Protein AF-A0A381ZT97-F1 (afdb_monomer)

Organism: NCBI:txid408172

Sequence (145 aa):
VAPRELKDQVERANRVLGCEASVADHLAEDVTFCEINYGQGISSWLEIATLDSMALDEVLRSSLRLGLPTSTKSVDVHFDSPVLFVLLARTLHNQENYGIAWSCDSEVTSGRSPVVSVYLRSYTSLSPSRNQKTVDALSTGLKIS

Structure (mmCIF, N/CA/C/O backbone):
data_AF-A0A381ZT97-F1
#
_entry.id   AF-A0A381ZT97-F1
#
loop_
_atom_site.group_PDB
_atom_site.id
_atom_site.type_symbol
_atom_site.label_atom_id
_atom_site.label_alt_id
_atom_site.label_comp_id
_atom_site.label_asym_id
_atom_site.label_entity_id
_atom_site.label_seq_id
_atom_site.pdbx_PDB_ins_code
_atom_site.Cartn_x
_atom_site.Cartn_y
_atom_site.Cartn_z
_atom_site.occupancy
_atom_site.B_iso_or_equiv
_atom_site.auth_seq_id
_atom_site.auth_comp_id
_atom_site.auth_asym_id
_atom_site.auth_atom_id
_atom_site.pdbx_PDB_model_num
ATOM 1 N N . VAL A 1 1 ? 6.575 16.899 -7.232 1.00 75.19 1 VAL A N 1
ATOM 2 C CA . VAL A 1 1 ? 5.597 16.296 -8.168 1.00 75.19 1 VAL A CA 1
ATOM 3 C C . VAL A 1 1 ? 4.221 16.436 -7.544 1.00 75.19 1 VAL A C 1
ATOM 5 O O . VAL A 1 1 ? 4.121 16.288 -6.331 1.00 75.19 1 VAL A O 1
ATOM 8 N N . ALA A 1 2 ? 3.191 16.804 -8.306 1.00 92.00 2 ALA A N 1
ATOM 9 C CA . ALA A 1 2 ? 1.841 16.894 -7.749 1.00 92.00 2 ALA A CA 1
ATOM 10 C C . ALA A 1 2 ? 1.295 15.483 -7.435 1.00 92.00 2 ALA A C 1
ATOM 12 O O . ALA A 1 2 ? 1.579 14.566 -8.204 1.00 92.00 2 ALA A O 1
ATOM 13 N N . PRO A 1 3 ? 0.464 15.291 -6.391 1.00 92.06 3 PRO A N 1
ATOM 14 C CA . PRO A 1 3 ? -0.132 13.988 -6.059 1.00 92.06 3 PRO A CA 1
ATOM 15 C C . PRO A 1 3 ? -0.748 13.250 -7.253 1.00 92.06 3 PRO A C 1
ATOM 17 O O . PRO A 1 3 ? -0.519 12.063 -7.455 1.00 92.06 3 PRO A O 1
ATOM 20 N N . ARG A 1 4 ? -1.479 13.985 -8.098 1.00 94.44 4 ARG A N 1
ATOM 21 C CA . ARG A 1 4 ? -2.099 13.443 -9.312 1.00 94.44 4 ARG A CA 1
ATOM 22 C C . ARG A 1 4 ? -1.074 12.915 -10.318 1.00 94.44 4 ARG A C 1
ATOM 24 O O . ARG A 1 4 ? -1.318 11.902 -10.959 1.00 94.44 4 ARG A O 1
ATOM 31 N N . GLU A 1 5 ? 0.038 13.622 -10.477 1.00 96.19 5 GLU A N 1
ATOM 32 C CA . GLU A 1 5 ? 1.090 13.248 -11.421 1.00 96.19 5 GLU A CA 1
ATOM 33 C C . GLU A 1 5 ? 1.885 12.042 -10.916 1.00 96.19 5 GLU A C 1
ATOM 35 O O . GLU A 1 5 ? 2.218 11.162 -11.703 1.00 96.19 5 GLU A O 1
ATOM 40 N N . LEU A 1 6 ? 2.101 11.952 -9.599 1.00 94.94 6 LEU A N 1
ATOM 41 C CA . LEU A 1 6 ? 2.695 10.776 -8.969 1.00 94.94 6 LEU A CA 1
ATOM 42 C C . LEU A 1 6 ? 1.822 9.537 -9.207 1.00 94.94 6 LEU A C 1
ATOM 44 O O . LEU A 1 6 ? 2.329 8.538 -9.714 1.00 94.94 6 LEU A O 1
ATOM 48 N N . LYS A 1 7 ? 0.512 9.627 -8.933 1.00 96.88 7 LYS A N 1
ATOM 49 C CA . LYS A 1 7 ? -0.434 8.530 -9.195 1.00 96.88 7 LYS A CA 1
ATOM 50 C C . LYS A 1 7 ? -0.358 8.065 -10.655 1.00 96.88 7 LYS A C 1
ATOM 52 O O . LYS A 1 7 ? -0.154 6.885 -10.912 1.00 96.88 7 LYS A O 1
ATOM 57 N N . ASP A 1 8 ? -0.460 8.993 -11.606 1.00 97.12 8 ASP A N 1
ATOM 58 C CA . ASP A 1 8 ? -0.440 8.694 -13.048 1.00 97.12 8 ASP A CA 1
ATOM 59 C C . ASP A 1 8 ? 0.888 8.058 -13.514 1.00 97.12 8 ASP A C 1
ATOM 61 O O . ASP A 1 8 ? 0.920 7.209 -14.406 1.00 97.12 8 ASP A O 1
ATOM 65 N N . GLN A 1 9 ? 2.021 8.444 -12.922 1.00 96.19 9 GLN A N 1
ATOM 66 C CA . GLN A 1 9 ? 3.315 7.817 -13.212 1.00 96.19 9 GLN A CA 1
ATOM 67 C C . GLN A 1 9 ? 3.403 6.389 -12.657 1.00 96.19 9 GLN A C 1
ATOM 69 O O . GLN A 1 9 ? 3.789 5.482 -13.396 1.00 96.19 9 GLN A O 1
ATOM 74 N N . VAL A 1 10 ? 3.009 6.178 -11.399 1.00 94.88 10 VAL A N 1
ATOM 75 C CA . VAL A 1 10 ? 3.037 4.853 -10.757 1.00 94.88 10 VAL A CA 1
ATOM 76 C C . VAL A 1 10 ? 2.061 3.892 -11.439 1.00 94.88 10 VAL A C 1
ATOM 78 O O . VAL A 1 10 ? 2.426 2.755 -11.729 1.00 94.88 10 VAL A O 1
ATOM 81 N N . GLU A 1 11 ? 0.854 4.348 -11.785 1.00 95.44 11 GLU A N 1
ATOM 82 C CA . GLU A 1 11 ? -0.139 3.525 -12.485 1.00 95.44 11 GLU A CA 1
ATOM 83 C C . GLU A 1 11 ? 0.403 3.034 -13.834 1.00 95.44 11 GLU A C 1
ATOM 85 O O . GLU A 1 11 ? 0.361 1.839 -14.139 1.00 95.44 11 GLU A O 1
ATOM 90 N N . ARG A 1 12 ? 0.956 3.944 -14.647 1.00 95.44 12 ARG A N 1
ATOM 91 C CA . ARG A 1 12 ? 1.534 3.582 -15.948 1.00 95.44 12 ARG A CA 1
ATOM 92 C C . ARG A 1 12 ? 2.711 2.628 -15.802 1.00 95.44 12 ARG A C 1
ATOM 94 O O . ARG A 1 12 ? 2.812 1.689 -16.588 1.00 95.44 12 ARG A O 1
ATOM 101 N N . ALA A 1 13 ? 3.565 2.831 -14.803 1.00 93.25 13 ALA A N 1
ATOM 102 C CA . ALA A 1 13 ? 4.672 1.924 -14.532 1.00 93.25 13 ALA A CA 1
ATOM 103 C C . ALA A 1 13 ? 4.175 0.516 -14.157 1.00 93.25 13 ALA A C 1
ATOM 105 O O . ALA A 1 13 ? 4.634 -0.460 -14.742 1.00 93.25 13 ALA A O 1
ATOM 106 N N . ASN A 1 14 ? 3.169 0.400 -13.286 1.00 90.62 14 ASN A N 1
ATOM 107 C CA . ASN A 1 14 ? 2.567 -0.890 -12.931 1.00 90.62 14 ASN A CA 1
ATOM 108 C C . ASN A 1 14 ? 1.948 -1.606 -14.145 1.00 90.62 14 ASN A C 1
ATOM 110 O O . ASN A 1 14 ? 2.086 -2.820 -14.285 1.00 90.62 14 ASN A O 1
ATOM 114 N N . ARG A 1 15 ? 1.320 -0.868 -15.070 1.00 91.50 15 ARG A N 1
ATOM 115 C CA . ARG A 1 15 ? 0.814 -1.444 -16.332 1.00 91.50 15 ARG A CA 1
ATOM 116 C C . ARG A 1 15 ? 1.938 -1.975 -17.224 1.00 91.50 15 ARG A C 1
ATOM 118 O O . ARG A 1 15 ? 1.775 -3.023 -17.839 1.00 91.50 15 ARG A O 1
ATOM 125 N N . VAL A 1 16 ? 3.078 -1.281 -17.290 1.00 91.00 16 VAL A N 1
ATOM 126 C CA . VAL A 1 16 ? 4.269 -1.760 -18.021 1.00 91.00 16 VAL A CA 1
ATOM 127 C C . VAL A 1 16 ? 4.829 -3.037 -17.388 1.00 91.00 16 VAL A C 1
ATOM 129 O O . VAL A 1 16 ? 5.299 -3.912 -18.109 1.00 91.00 16 VAL A O 1
ATOM 132 N N . LEU A 1 17 ? 4.711 -3.180 -16.066 1.00 85.25 17 LEU A N 1
ATOM 133 C CA . LEU A 1 17 ? 5.062 -4.396 -15.325 1.00 85.25 17 LEU A CA 1
ATOM 134 C C . LEU A 1 17 ? 4.026 -5.528 -15.468 1.00 85.25 17 LEU A C 1
ATOM 136 O O . LEU A 1 17 ? 4.194 -6.587 -14.872 1.00 85.25 17 LEU A O 1
ATOM 140 N N . GLY A 1 18 ? 2.967 -5.335 -16.262 1.00 85.62 18 GLY A N 1
ATOM 141 C CA . GLY A 1 18 ? 1.968 -6.366 -16.551 1.00 85.62 18 GLY A CA 1
ATOM 142 C C . GLY A 1 18 ? 0.836 -6.477 -15.528 1.00 85.62 18 GLY A C 1
ATOM 143 O O . GLY A 1 18 ? 0.056 -7.424 -15.607 1.00 85.62 18 GLY A O 1
ATOM 144 N N . CYS A 1 19 ? 0.703 -5.527 -14.596 1.00 84.81 19 CYS A N 1
ATOM 145 C CA . CYS A 1 19 ? -0.434 -5.500 -13.675 1.00 84.81 19 CYS A CA 1
ATOM 146 C C . CYS A 1 19 ? -1.750 -5.244 -14.426 1.00 84.81 19 CYS A C 1
ATOM 148 O O . CYS A 1 19 ? -1.813 -4.402 -15.330 1.00 84.81 19 CYS A O 1
ATOM 150 N N . GLU A 1 20 ? -2.829 -5.904 -13.995 1.00 88.38 20 GLU A N 1
ATOM 151 C CA . GLU A 1 20 ? -4.180 -5.557 -14.438 1.00 88.38 20 GLU A CA 1
ATOM 152 C C . GLU A 1 20 ? -4.496 -4.088 -14.126 1.00 88.38 20 GLU A C 1
ATOM 154 O O . GLU A 1 20 ? -4.019 -3.526 -13.140 1.00 88.38 20 GLU A O 1
ATOM 159 N N . ALA A 1 21 ? -5.333 -3.454 -14.952 1.00 89.88 21 ALA A N 1
ATOM 160 C CA . ALA A 1 21 ? -5.620 -2.023 -14.837 1.00 89.88 21 ALA A CA 1
ATOM 161 C C . ALA A 1 21 ? -6.157 -1.618 -13.450 1.00 89.88 21 ALA A C 1
ATOM 163 O O . ALA A 1 21 ? -5.772 -0.575 -12.931 1.00 89.88 21 ALA A O 1
ATOM 164 N N . SER A 1 22 ? -7.008 -2.450 -12.844 1.00 88.75 22 SER A N 1
ATOM 165 C CA . SER A 1 22 ? -7.549 -2.240 -11.494 1.00 88.75 22 SER A CA 1
ATOM 166 C C . SER A 1 22 ? -6.469 -2.335 -10.413 1.00 88.75 22 SER A C 1
ATOM 168 O O . SER A 1 22 ? -6.436 -1.510 -9.505 1.00 88.75 22 SER A O 1
ATOM 170 N N . VAL A 1 23 ? -5.567 -3.313 -10.525 1.00 86.69 23 VAL A N 1
ATOM 171 C CA . VAL A 1 23 ? -4.441 -3.508 -9.601 1.00 86.69 23 VAL A CA 1
ATOM 172 C C . VAL A 1 23 ? -3.449 -2.354 -9.717 1.00 86.69 23 VAL A C 1
ATOM 174 O O . VAL A 1 23 ? -3.012 -1.812 -8.705 1.00 86.69 23 VAL A O 1
ATOM 177 N N . ALA A 1 24 ? -3.132 -1.937 -10.944 1.00 91.00 24 ALA A N 1
ATOM 178 C CA . ALA A 1 24 ? -2.234 -0.822 -11.211 1.00 91.00 24 ALA A CA 1
ATOM 179 C C . ALA A 1 24 ? -2.756 0.500 -10.626 1.00 91.00 24 ALA A C 1
ATOM 181 O O . ALA A 1 24 ? -1.975 1.233 -10.015 1.00 91.00 24 ALA A O 1
ATOM 182 N N . ASP A 1 25 ? -4.054 0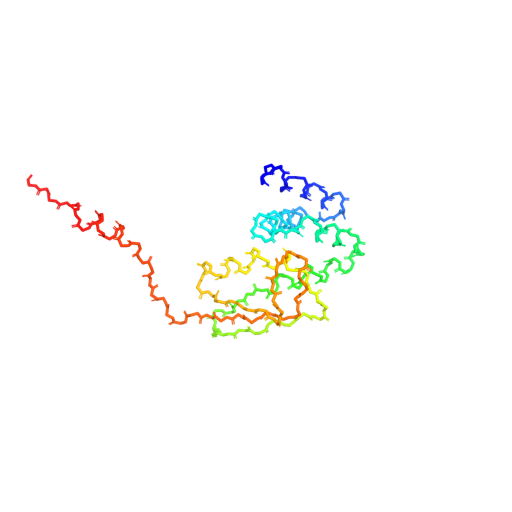.784 -10.789 1.00 92.44 25 ASP A N 1
ATOM 183 C CA . ASP A 1 25 ? -4.716 1.965 -10.222 1.00 92.44 25 ASP A CA 1
ATOM 184 C C . ASP A 1 25 ? -4.721 1.916 -8.688 1.00 92.44 25 ASP A C 1
ATOM 186 O O . ASP A 1 25 ? -4.302 2.874 -8.039 1.00 92.44 25 ASP A O 1
ATOM 190 N N . HIS A 1 26 ? -5.088 0.773 -8.100 1.00 89.88 26 HIS A N 1
ATOM 191 C CA . HIS A 1 26 ? -5.107 0.592 -6.647 1.00 89.88 26 HIS A CA 1
ATOM 192 C C . HIS A 1 26 ? -3.721 0.784 -6.015 1.00 89.88 26 HIS A C 1
ATOM 194 O O . HIS A 1 26 ? -3.579 1.553 -5.064 1.00 89.88 26 HIS A O 1
ATOM 200 N N . LEU A 1 27 ? -2.688 0.153 -6.585 1.00 90.94 27 LEU A N 1
ATOM 201 C CA . LEU A 1 27 ? -1.300 0.332 -6.157 1.00 90.94 27 LEU A CA 1
ATOM 202 C C . LEU A 1 27 ? -0.856 1.789 -6.271 1.00 90.94 27 LEU A C 1
ATOM 204 O O . LEU A 1 27 ? -0.189 2.307 -5.380 1.00 90.94 27 LEU A O 1
ATOM 208 N N . ALA A 1 28 ? -1.221 2.468 -7.358 1.00 94.56 28 ALA A N 1
ATOM 209 C CA . ALA A 1 28 ? -0.883 3.872 -7.527 1.00 94.56 28 ALA A CA 1
ATOM 210 C C . ALA A 1 28 ? -1.526 4.747 -6.445 1.00 94.56 28 ALA A C 1
ATOM 212 O O . ALA A 1 28 ? -0.882 5.675 -5.953 1.00 94.56 28 ALA A O 1
ATOM 213 N N . GLU A 1 29 ? -2.758 4.451 -6.031 1.00 94.62 29 GLU A N 1
ATOM 214 C CA . GLU A 1 29 ? -3.408 5.142 -4.916 1.00 94.62 29 GLU A CA 1
ATOM 215 C C . GLU A 1 29 ? -2.718 4.881 -3.578 1.00 94.62 29 GLU A C 1
ATOM 217 O O . GLU A 1 29 ? -2.487 5.836 -2.837 1.00 94.62 29 GLU A O 1
ATOM 222 N N . ASP A 1 30 ? -2.348 3.633 -3.288 1.00 93.81 30 ASP A N 1
ATOM 223 C CA . ASP A 1 30 ? -1.633 3.262 -2.061 1.00 93.81 30 ASP A CA 1
ATOM 224 C C . ASP A 1 30 ? -0.284 3.973 -1.959 1.00 93.81 30 ASP A C 1
ATOM 226 O O . ASP A 1 30 ? 0.003 4.651 -0.970 1.00 93.81 30 ASP A O 1
ATOM 230 N N . VAL A 1 31 ? 0.511 3.898 -3.026 1.00 95.56 31 VAL A N 1
ATOM 231 C CA . VAL A 1 31 ? 1.837 4.518 -3.107 1.00 95.56 31 VAL A CA 1
ATOM 232 C C . VAL A 1 31 ? 1.739 6.033 -2.984 1.00 95.56 31 VAL A C 1
ATOM 234 O O . VAL A 1 31 ? 2.488 6.637 -2.216 1.00 95.56 31 VAL A O 1
ATOM 237 N N . THR A 1 32 ? 0.788 6.653 -3.688 1.00 97.06 32 THR A N 1
ATOM 238 C CA . THR A 1 32 ? 0.571 8.106 -3.623 1.00 97.06 32 THR A CA 1
ATOM 239 C C . THR A 1 32 ? 0.144 8.542 -2.231 1.00 97.06 32 THR A C 1
ATOM 241 O O . THR A 1 32 ? 0.686 9.504 -1.687 1.00 97.06 32 THR A O 1
ATOM 244 N N . PHE A 1 33 ? -0.824 7.841 -1.644 1.00 95.94 33 PHE A N 1
ATOM 245 C CA . PHE A 1 33 ? -1.316 8.147 -0.310 1.00 95.94 33 PHE A CA 1
ATOM 246 C C . PHE A 1 33 ? -0.199 8.014 0.726 1.00 95.94 33 PHE A C 1
ATOM 248 O O . PHE A 1 33 ? -0.021 8.901 1.563 1.00 95.94 33 PHE A O 1
ATOM 255 N N . CYS A 1 34 ? 0.574 6.933 0.654 1.00 96.50 34 CYS A N 1
ATOM 256 C CA . CYS A 1 34 ? 1.662 6.690 1.582 1.00 96.50 34 CYS A CA 1
ATOM 257 C C . CYS A 1 34 ? 2.778 7.730 1.438 1.00 96.50 34 CYS A C 1
ATOM 259 O O . CYS A 1 34 ? 3.217 8.281 2.443 1.00 96.50 34 CYS A O 1
ATOM 261 N N . GLU A 1 35 ? 3.178 8.077 0.210 1.00 97.25 35 GLU A N 1
ATOM 262 C CA . GLU A 1 35 ? 4.203 9.098 -0.032 1.00 97.25 35 GLU A CA 1
ATOM 263 C C . GLU A 1 35 ? 3.828 10.446 0.600 1.00 97.25 35 GLU A C 1
ATOM 265 O O . GLU A 1 35 ? 4.673 11.105 1.198 1.00 97.25 35 GLU A O 1
ATOM 270 N N . ILE A 1 36 ? 2.556 10.839 0.513 1.00 96.38 36 ILE A N 1
ATOM 271 C CA . ILE A 1 36 ? 2.078 12.130 1.024 1.00 96.38 36 ILE A CA 1
ATOM 272 C C . ILE A 1 36 ? 1.992 12.152 2.552 1.00 96.38 36 ILE A C 1
ATOM 274 O O . ILE A 1 36 ? 2.314 13.170 3.160 1.00 96.38 36 ILE A O 1
ATOM 278 N 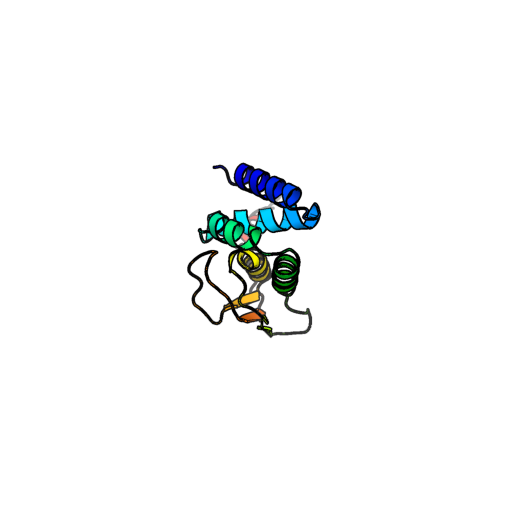N . ASN A 1 37 ? 1.526 11.063 3.169 1.00 95.56 37 ASN A N 1
ATOM 279 C CA . ASN A 1 37 ? 1.182 11.055 4.596 1.00 95.56 37 ASN A CA 1
ATOM 280 C C . ASN A 1 37 ? 2.285 10.477 5.492 1.00 95.56 37 ASN A C 1
ATOM 282 O O . ASN A 1 37 ? 2.398 10.873 6.648 1.00 95.56 37 ASN A O 1
ATOM 286 N N . TYR A 1 38 ? 3.093 9.556 4.967 1.00 95.38 38 TYR A N 1
ATOM 287 C CA . TYR A 1 38 ? 4.097 8.807 5.730 1.00 95.38 38 TYR A CA 1
ATOM 288 C C . TYR A 1 38 ? 5.493 8.859 5.091 1.00 95.38 38 TYR A C 1
ATOM 290 O O . TYR A 1 38 ? 6.478 8.509 5.738 1.00 95.38 38 TYR A O 1
ATOM 298 N N . GLY A 1 39 ? 5.597 9.301 3.833 1.00 95.69 39 GLY A N 1
ATOM 299 C CA . GLY A 1 39 ? 6.842 9.299 3.070 1.00 95.69 39 GLY A CA 1
ATOM 300 C C . GLY A 1 39 ? 7.320 7.893 2.699 1.00 95.69 39 GLY A C 1
ATOM 301 O O . GLY A 1 39 ? 6.818 6.880 3.192 1.00 95.69 39 GLY A O 1
ATOM 302 N N . GLN A 1 40 ? 8.329 7.828 1.826 1.00 96.31 40 GLN A N 1
ATOM 303 C CA . GLN A 1 40 ? 8.930 6.573 1.348 1.00 96.31 40 GLN A CA 1
ATOM 304 C C . GLN A 1 40 ? 7.945 5.633 0.627 1.00 96.31 40 GLN A C 1
ATOM 306 O O . GLN A 1 40 ? 8.190 4.431 0.533 1.00 96.31 40 GLN A O 1
ATOM 311 N N . GLY A 1 41 ? 6.839 6.150 0.096 1.00 95.50 41 GLY A N 1
ATOM 312 C CA . GLY A 1 41 ? 5.906 5.377 -0.718 1.00 95.50 41 GLY A CA 1
ATOM 313 C C . GLY A 1 41 ? 6.547 4.965 -2.042 1.00 95.50 41 GLY A C 1
ATOM 314 O O . GLY A 1 41 ? 6.509 3.791 -2.403 1.00 95.50 41 GLY A O 1
ATOM 315 N N . ILE A 1 42 ? 7.208 5.900 -2.736 1.00 95.25 42 ILE A N 1
ATOM 316 C CA . ILE A 1 42 ? 7.868 5.616 -4.023 1.00 95.25 42 ILE A CA 1
ATOM 317 C C . ILE A 1 42 ? 9.033 4.637 -3.847 1.00 95.25 42 ILE A C 1
ATOM 319 O O . ILE A 1 42 ? 9.176 3.704 -4.633 1.00 95.25 42 ILE A O 1
ATOM 323 N N . SER A 1 43 ? 9.877 4.836 -2.832 1.00 95.31 43 SER A N 1
ATOM 324 C CA . SER A 1 43 ? 11.029 3.958 -2.589 1.00 95.31 43 SER A CA 1
ATOM 325 C C . SER A 1 43 ? 10.586 2.532 -2.256 1.00 95.31 43 SER A C 1
ATOM 327 O O . SER A 1 43 ? 11.113 1.584 -2.832 1.00 95.31 43 SER A O 1
ATOM 329 N N . SER A 1 44 ? 9.549 2.389 -1.429 1.00 94.06 44 SER A N 1
ATOM 330 C CA . SER A 1 44 ? 8.946 1.089 -1.114 1.00 94.06 44 SER A CA 1
ATOM 331 C C . SER A 1 44 ? 8.305 0.437 -2.340 1.00 94.06 44 SER A C 1
ATOM 333 O O . SER A 1 44 ? 8.444 -0.765 -2.547 1.00 94.06 44 SER A O 1
ATOM 335 N N . TRP A 1 45 ? 7.640 1.221 -3.194 1.00 93.62 45 TRP A N 1
ATOM 336 C CA . TRP A 1 45 ? 7.109 0.724 -4.463 1.00 93.62 45 TRP A CA 1
ATOM 337 C C . TRP A 1 45 ? 8.206 0.207 -5.391 1.00 93.62 45 TRP A C 1
ATOM 339 O O . TRP A 1 45 ? 8.030 -0.847 -5.989 1.00 93.62 45 TRP A O 1
ATOM 349 N N . LEU A 1 46 ? 9.345 0.897 -5.490 1.00 92.75 46 LEU A N 1
ATOM 350 C CA . LEU A 1 46 ? 10.474 0.429 -6.297 1.00 92.75 46 LEU A CA 1
ATOM 351 C C . LEU A 1 46 ? 11.027 -0.907 -5.786 1.00 92.75 46 LEU A C 1
ATOM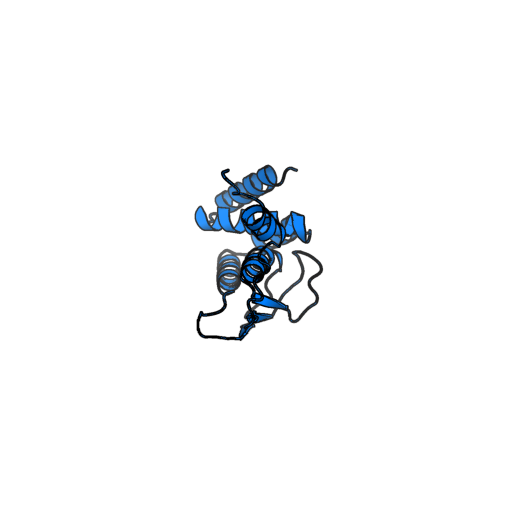 353 O O . LEU A 1 46 ? 11.381 -1.755 -6.596 1.00 92.75 46 LEU A O 1
ATOM 357 N N . GLU A 1 47 ? 11.059 -1.125 -4.468 1.00 90.50 47 GLU A N 1
ATOM 358 C CA . GLU A 1 47 ? 11.422 -2.429 -3.894 1.00 90.50 47 GLU A CA 1
ATOM 359 C C . GLU A 1 47 ? 10.427 -3.514 -4.319 1.00 90.50 47 GLU A C 1
ATOM 361 O O . GLU A 1 47 ? 10.834 -4.563 -4.816 1.00 90.50 47 GLU A O 1
ATOM 366 N N . ILE A 1 48 ? 9.127 -3.228 -4.221 1.00 87.88 48 ILE A N 1
ATOM 367 C CA . ILE A 1 48 ? 8.056 -4.153 -4.618 1.00 87.88 48 ILE A CA 1
ATOM 368 C C . ILE A 1 48 ? 8.093 -4.446 -6.126 1.00 87.88 48 ILE A C 1
ATOM 370 O O . ILE A 1 48 ? 7.954 -5.594 -6.535 1.00 87.88 48 ILE A O 1
ATOM 374 N N . ALA A 1 49 ? 8.327 -3.433 -6.959 1.00 85.81 49 ALA A N 1
ATOM 375 C CA . ALA A 1 49 ? 8.363 -3.545 -8.416 1.00 85.81 49 ALA A CA 1
ATOM 376 C C . ALA A 1 49 ? 9.524 -4.410 -8.937 1.00 85.81 49 ALA A C 1
ATOM 378 O O . ALA A 1 49 ? 9.500 -4.836 -10.090 1.00 85.81 49 ALA A O 1
ATOM 379 N N . THR A 1 50 ? 10.543 -4.655 -8.106 1.00 85.31 50 THR A N 1
ATOM 380 C CA . THR A 1 50 ? 11.665 -5.550 -8.433 1.00 85.31 50 THR A CA 1
ATOM 381 C C . THR A 1 50 ? 11.448 -6.999 -8.001 1.00 85.31 50 THR A C 1
ATOM 383 O O . THR A 1 50 ? 12.279 -7.851 -8.319 1.00 85.31 50 THR A O 1
ATOM 386 N N . LEU A 1 51 ? 10.356 -7.292 -7.287 1.00 80.69 51 LEU A N 1
ATOM 387 C CA . LEU A 1 51 ? 10.001 -8.654 -6.901 1.00 80.69 51 LEU A CA 1
ATOM 388 C C . LEU A 1 51 ? 9.561 -9.473 -8.118 1.00 80.69 51 LEU A C 1
ATOM 390 O O . LEU A 1 51 ? 9.078 -8.938 -9.118 1.00 80.69 51 LEU A O 1
ATOM 394 N N . ASP A 1 52 ? 9.704 -10.795 -8.023 1.00 76.50 52 ASP A N 1
ATOM 395 C CA . ASP A 1 52 ? 9.094 -11.683 -9.006 1.00 76.50 52 ASP A CA 1
ATOM 396 C C . ASP A 1 52 ? 7.555 -11.614 -8.941 1.00 76.50 52 ASP A C 1
ATOM 398 O O . ASP A 1 52 ? 6.959 -11.188 -7.948 1.00 76.50 5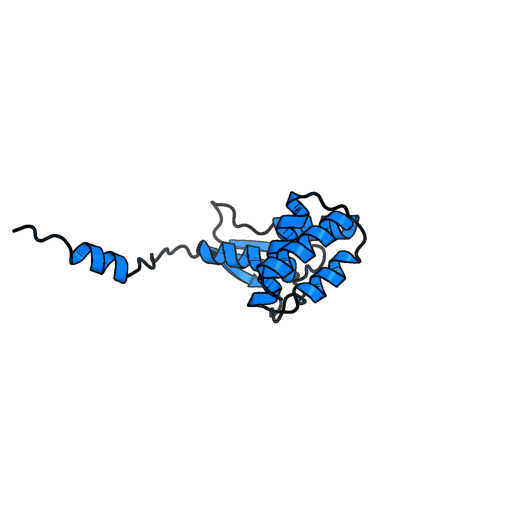2 ASP A O 1
ATOM 402 N N . SER A 1 53 ? 6.892 -12.037 -10.020 1.00 72.38 53 SER A N 1
ATOM 403 C CA . SER A 1 53 ? 5.435 -11.936 -10.146 1.00 72.38 53 SER A CA 1
ATOM 404 C C . SER A 1 53 ? 4.668 -12.715 -9.072 1.00 72.38 53 SER A C 1
ATOM 406 O O . SER A 1 53 ? 3.563 -12.317 -8.721 1.00 72.38 53 SER A O 1
ATOM 408 N N . MET A 1 54 ? 5.219 -13.820 -8.552 1.00 71.38 54 MET A N 1
ATOM 409 C CA . MET A 1 54 ? 4.547 -14.612 -7.514 1.00 71.38 54 MET A CA 1
ATOM 410 C C . MET A 1 54 ? 4.615 -13.909 -6.157 1.00 71.38 54 MET A C 1
ATOM 412 O O . MET A 1 54 ? 3.610 -13.847 -5.450 1.00 71.38 54 MET A O 1
ATOM 416 N N . ALA A 1 55 ? 5.772 -13.335 -5.828 1.00 68.75 55 ALA A N 1
ATOM 417 C CA . ALA A 1 55 ? 5.970 -12.538 -4.627 1.00 68.75 55 ALA A CA 1
ATOM 418 C C . ALA A 1 55 ? 5.111 -11.264 -4.648 1.00 68.75 55 ALA A C 1
ATOM 420 O O . ALA A 1 55 ? 4.506 -10.916 -3.635 1.00 68.75 55 ALA A O 1
ATOM 421 N N . LEU A 1 56 ? 4.982 -10.603 -5.805 1.00 71.00 56 LEU A N 1
ATOM 422 C CA . LEU A 1 56 ? 4.092 -9.450 -5.967 1.00 71.00 56 LEU A CA 1
ATOM 423 C C . LEU A 1 56 ? 2.624 -9.821 -5.696 1.00 71.00 56 LEU A C 1
ATOM 425 O O . LEU A 1 56 ? 1.940 -9.129 -4.941 1.00 71.00 56 LEU A O 1
ATOM 429 N N . ASP A 1 57 ? 2.154 -10.934 -6.260 1.00 74.81 57 ASP A N 1
ATOM 430 C CA . ASP A 1 57 ? 0.788 -11.434 -6.067 1.00 74.81 57 ASP A CA 1
ATOM 431 C C . ASP A 1 57 ? 0.486 -11.784 -4.604 1.00 74.81 57 ASP A C 1
ATOM 433 O O . ASP A 1 57 ? -0.607 -11.515 -4.101 1.00 74.81 57 ASP A O 1
ATOM 437 N N . GLU A 1 58 ? 1.438 -12.398 -3.901 1.00 71.81 58 GLU A N 1
ATOM 438 C CA . GLU A 1 58 ? 1.304 -12.729 -2.481 1.00 71.81 58 GLU A CA 1
ATOM 439 C C . GLU A 1 58 ? 1.207 -11.471 -1.612 1.00 71.81 58 GLU A C 1
ATOM 441 O O . GLU A 1 58 ? 0.329 -11.365 -0.747 1.00 71.81 58 GLU A O 1
ATOM 446 N N . VAL A 1 59 ? 2.068 -10.495 -1.888 1.00 70.62 59 VAL A N 1
ATOM 447 C CA . VAL A 1 59 ? 2.127 -9.212 -1.191 1.00 70.62 59 VAL A CA 1
ATOM 448 C C . VAL A 1 59 ? 0.835 -8.406 -1.404 1.00 70.62 59 VAL A C 1
ATOM 450 O O . VAL A 1 59 ? 0.253 -7.900 -0.440 1.00 70.62 59 VAL A O 1
ATOM 453 N N . LEU A 1 60 ? 0.319 -8.366 -2.635 1.00 73.88 60 LEU A N 1
ATOM 454 C CA . LEU A 1 60 ? -0.957 -7.727 -2.974 1.00 73.88 60 LEU A CA 1
ATOM 455 C C . LEU A 1 60 ? -2.163 -8.437 -2.355 1.00 73.88 60 LEU A C 1
ATOM 457 O O . LEU A 1 60 ? -3.074 -7.805 -1.822 1.00 73.88 60 LEU A O 1
ATOM 461 N N . ARG A 1 61 ? -2.188 -9.772 -2.390 1.00 75.56 61 ARG A N 1
ATOM 462 C CA . ARG A 1 61 ? -3.270 -10.548 -1.770 1.00 75.56 61 ARG A CA 1
ATOM 463 C C . ARG A 1 61 ? -3.313 -10.325 -0.263 1.00 75.56 61 ARG A C 1
ATOM 465 O O . ARG A 1 61 ? -4.396 -10.301 0.318 1.00 75.56 61 ARG A O 1
ATOM 472 N N . SER A 1 62 ? -2.148 -10.170 0.357 1.00 68.44 62 SER A N 1
ATOM 473 C CA . SER A 1 62 ? -2.016 -9.921 1.787 1.00 68.44 62 SER A CA 1
ATOM 474 C C . SER A 1 62 ? -2.570 -8.549 2.175 1.00 68.44 62 SER A C 1
ATOM 476 O O . SER A 1 62 ? -3.362 -8.473 3.112 1.00 68.44 62 SER A O 1
ATOM 478 N N . SER A 1 63 ? -2.280 -7.483 1.420 1.00 68.50 63 SER A N 1
ATOM 479 C CA . SER A 1 63 ? -2.812 -6.144 1.724 1.00 68.50 63 SER A CA 1
ATOM 480 C C . SER A 1 63 ? -4.338 -6.045 1.596 1.00 68.50 63 SER A C 1
ATOM 482 O O . SER A 1 63 ? -4.989 -5.372 2.398 1.00 68.50 63 SER A O 1
ATOM 484 N N . LEU A 1 64 ? -4.932 -6.790 0.658 1.00 68.44 64 LEU A N 1
ATOM 485 C CA . LEU A 1 64 ? -6.384 -6.842 0.443 1.00 68.44 64 LEU A CA 1
ATOM 486 C C . LEU A 1 64 ? -7.160 -7.565 1.560 1.00 68.44 64 LEU A C 1
ATOM 488 O O . LEU A 1 64 ? -8.387 -7.477 1.606 1.00 68.44 64 LEU A O 1
ATOM 492 N N . ARG A 1 65 ? -6.483 -8.280 2.470 1.00 69.75 65 ARG A N 1
ATOM 493 C CA . ARG A 1 65 ? -7.125 -8.990 3.595 1.00 69.75 65 ARG A CA 1
ATOM 494 C C . ARG A 1 65 ? -7.508 -8.078 4.765 1.00 69.75 65 ARG A C 1
ATOM 496 O O . ARG A 1 65 ? -8.164 -8.542 5.697 1.00 69.75 65 ARG A O 1
ATOM 503 N N . LEU A 1 66 ? -7.120 -6.803 4.740 1.00 74.06 66 LEU A N 1
ATOM 504 C CA . LEU A 1 66 ? -7.393 -5.864 5.826 1.00 74.06 66 LEU A CA 1
ATOM 505 C C . LEU A 1 66 ? -8.852 -5.388 5.820 1.00 74.06 66 LEU A C 1
ATOM 507 O O . LEU A 1 66 ? -9.228 -4.440 5.131 1.00 74.06 66 LEU A O 1
ATOM 511 N N . GLY A 1 67 ? -9.672 -6.021 6.653 1.00 67.25 67 GLY A N 1
ATOM 512 C CA . GLY A 1 67 ? -11.032 -5.581 6.928 1.00 67.25 67 GLY A CA 1
ATOM 513 C C . GLY A 1 67 ? -11.595 -6.237 8.180 1.00 67.25 67 GLY A C 1
ATOM 514 O O . GLY A 1 67 ? -11.269 -7.380 8.498 1.00 67.25 67 GLY A O 1
ATOM 515 N N . LEU A 1 68 ? -12.455 -5.514 8.896 1.00 67.12 68 LEU A N 1
ATOM 516 C CA . LEU A 1 68 ? -13.199 -6.068 10.022 1.00 67.12 68 LEU A CA 1
ATOM 517 C C . LEU A 1 68 ? -14.522 -6.666 9.521 1.00 67.12 68 LEU A C 1
ATOM 519 O O . LEU A 1 68 ? -15.343 -5.926 8.974 1.00 67.12 68 LEU A O 1
ATOM 523 N N . PRO A 1 69 ? -14.782 -7.972 9.712 1.00 71.38 69 PRO A N 1
ATOM 524 C CA . PRO A 1 69 ? -16.098 -8.530 9.431 1.00 71.38 69 PRO A CA 1
ATOM 525 C C . PRO A 1 69 ? -17.162 -7.848 10.298 1.00 71.38 69 PRO A C 1
ATOM 527 O O . PRO A 1 69 ? -16.934 -7.582 11.479 1.00 71.38 69 PRO A O 1
ATOM 530 N N . THR A 1 70 ? -18.347 -7.611 9.733 1.00 69.06 70 THR A N 1
ATOM 531 C CA . THR A 1 70 ? -19.447 -6.845 10.354 1.00 69.06 70 THR A CA 1
ATOM 532 C C . THR A 1 70 ? -19.939 -7.389 11.701 1.00 69.06 70 THR A C 1
ATOM 534 O O . THR A 1 70 ? -20.593 -6.666 12.447 1.00 69.06 70 THR A O 1
ATOM 537 N N . SER A 1 71 ? -19.626 -8.640 12.043 1.00 68.25 71 SER A N 1
ATOM 538 C CA . SER A 1 71 ? -20.003 -9.284 13.307 1.00 68.25 71 SER A CA 1
ATOM 539 C C . SER A 1 71 ? -18.914 -9.269 14.385 1.00 68.25 71 SER A C 1
ATOM 541 O O . SER A 1 71 ? -19.153 -9.749 15.494 1.00 68.25 71 SER A O 1
ATOM 543 N N . THR A 1 72 ? -17.713 -8.777 14.083 1.00 75.75 72 THR A N 1
ATOM 544 C CA . THR A 1 72 ? -16.540 -8.928 14.954 1.00 75.75 72 THR A CA 1
ATOM 545 C C . THR A 1 72 ? -16.183 -7.591 15.608 1.00 75.75 72 THR A C 1
ATOM 547 O O . THR A 1 72 ? -16.332 -6.539 15.003 1.00 75.75 72 THR A O 1
ATOM 550 N N . LYS A 1 73 ? -15.726 -7.598 16.868 1.00 85.31 73 LYS A N 1
ATOM 551 C CA . LYS A 1 73 ? -15.268 -6.370 17.559 1.00 85.31 73 LYS A CA 1
ATOM 552 C C . LYS A 1 73 ? -13.784 -6.084 17.353 1.00 85.31 73 LYS A C 1
ATOM 554 O O . LYS A 1 73 ? -13.357 -4.938 17.456 1.00 85.31 73 LYS A O 1
ATOM 559 N N . SER A 1 74 ? -13.004 -7.118 17.071 1.00 88.06 74 SER A N 1
ATOM 560 C CA . SER A 1 74 ? -11.574 -7.017 16.816 1.00 88.06 74 SER A CA 1
ATOM 561 C C . SER A 1 74 ? -11.103 -8.176 15.958 1.00 88.06 74 SER A C 1
ATOM 563 O O . SER A 1 74 ? -11.589 -9.293 16.132 1.00 88.06 74 SER A O 1
ATOM 565 N N . VAL A 1 75 ? -10.134 -7.933 15.089 1.00 89.69 75 VAL A N 1
ATOM 566 C CA . VAL A 1 75 ? -9.461 -8.976 14.315 1.00 89.69 75 VAL A CA 1
ATOM 567 C C . VAL A 1 75 ? -7.960 -8.741 14.368 1.00 89.69 75 VAL A C 1
ATOM 569 O O . VAL A 1 75 ? -7.509 -7.598 14.400 1.00 89.69 75 VAL A O 1
ATOM 572 N N . ASP A 1 76 ? -7.213 -9.832 14.424 1.00 89.69 76 ASP A N 1
ATOM 573 C CA . ASP A 1 76 ? -5.766 -9.840 14.266 1.00 89.69 76 ASP A CA 1
ATOM 574 C C . ASP A 1 76 ? -5.461 -10.460 12.902 1.00 89.69 76 ASP A C 1
ATOM 576 O O . ASP A 1 76 ? -5.941 -11.555 12.590 1.00 89.69 76 ASP A O 1
ATOM 580 N N . VAL A 1 77 ? -4.753 -9.711 12.064 1.00 88.56 77 VAL A N 1
ATOM 581 C CA . VAL A 1 77 ? -4.362 -10.121 10.719 1.00 88.56 77 VAL A CA 1
ATOM 582 C C . VAL A 1 77 ? -2.861 -10.338 10.726 1.00 88.56 77 VAL A C 1
ATOM 584 O O . VAL A 1 77 ? -2.100 -9.384 10.859 1.00 88.56 77 VAL A O 1
ATOM 587 N N . HIS A 1 78 ? -2.449 -11.590 10.549 1.00 89.69 78 HIS A N 1
ATOM 588 C CA . HIS A 1 78 ? -1.049 -11.978 10.429 1.00 89.69 78 HIS A CA 1
ATOM 589 C C . HIS A 1 78 ? -0.681 -12.200 8.961 1.00 89.69 78 HIS A C 1
ATOM 591 O O . HIS A 1 78 ? -1.463 -12.792 8.208 1.00 89.69 78 HIS A O 1
ATOM 597 N N . PHE A 1 79 ? 0.501 -11.738 8.564 1.00 85.69 79 PHE A N 1
ATOM 598 C CA . PHE A 1 79 ? 1.050 -11.955 7.231 1.00 85.69 79 PHE A CA 1
ATOM 599 C C . PHE A 1 79 ? 2.147 -13.017 7.282 1.00 85.69 79 PHE A C 1
ATOM 601 O O . PHE A 1 79 ? 3.021 -12.960 8.144 1.00 85.69 79 PHE A O 1
ATOM 608 N N . ASP A 1 80 ? 2.115 -13.968 6.344 1.00 83.12 80 ASP A N 1
ATOM 609 C CA . ASP A 1 80 ? 3.107 -15.052 6.271 1.00 83.12 80 ASP A CA 1
ATOM 610 C C . ASP A 1 80 ? 4.527 -14.510 6.008 1.00 83.12 80 ASP A C 1
ATOM 612 O O . ASP A 1 80 ? 5.512 -15.047 6.515 1.00 83.12 80 ASP A O 1
ATOM 616 N N . SER A 1 81 ? 4.616 -13.398 5.271 1.00 83.12 81 SER A N 1
ATOM 617 C CA . SER A 1 81 ? 5.829 -12.604 5.068 1.00 83.12 81 SER A CA 1
ATOM 618 C C . SER A 1 81 ? 5.579 -11.142 5.460 1.00 83.12 81 SER A C 1
ATOM 620 O O . SER A 1 81 ? 4.470 -10.648 5.237 1.00 83.12 81 SER A O 1
ATOM 622 N N . PRO A 1 82 ? 6.582 -10.414 5.995 1.00 86.94 82 PRO A N 1
ATOM 623 C CA . PRO A 1 82 ? 6.417 -9.002 6.323 1.00 86.94 82 PRO A CA 1
ATOM 624 C C . PRO A 1 82 ? 5.986 -8.182 5.103 1.00 86.94 82 PRO A C 1
ATOM 626 O O . PRO A 1 82 ? 6.634 -8.220 4.056 1.00 86.94 82 PRO A O 1
ATOM 629 N N . VAL A 1 83 ? 4.914 -7.408 5.256 1.00 88.44 83 VAL A N 1
ATOM 630 C CA . VAL A 1 83 ? 4.386 -6.526 4.209 1.00 88.44 83 VAL A CA 1
ATOM 631 C C . VAL A 1 83 ? 4.867 -5.101 4.465 1.00 88.44 83 VAL A C 1
ATOM 633 O O . VAL A 1 83 ? 4.879 -4.638 5.605 1.00 88.44 83 VAL A O 1
ATOM 636 N N . LEU A 1 84 ? 5.271 -4.383 3.415 1.00 91.56 84 LEU A N 1
ATOM 637 C CA . LEU A 1 84 ? 5.636 -2.972 3.544 1.00 91.56 84 LEU A CA 1
ATOM 638 C C . LEU A 1 84 ? 4.394 -2.117 3.810 1.00 91.56 84 LEU A C 1
ATOM 640 O O . LEU A 1 84 ? 3.371 -2.257 3.134 1.00 91.56 84 LEU A O 1
ATOM 644 N N . PHE A 1 85 ? 4.505 -1.183 4.755 1.00 93.44 85 PHE A N 1
ATOM 645 C CA . PHE A 1 85 ? 3.396 -0.327 5.173 1.00 93.44 85 PHE A CA 1
ATOM 646 C C . PHE A 1 85 ? 2.766 0.479 4.026 1.00 93.44 85 PHE A C 1
ATOM 648 O O . PHE A 1 85 ? 1.575 0.786 4.087 1.00 93.44 85 PHE A O 1
ATOM 655 N N . VAL A 1 86 ? 3.513 0.761 2.949 1.00 94.50 86 VAL A N 1
ATOM 656 C CA . VAL A 1 86 ? 2.995 1.405 1.728 1.00 94.50 86 VAL A CA 1
ATOM 657 C C . VAL A 1 86 ? 1.718 0.750 1.197 1.00 94.50 86 VAL A C 1
ATOM 659 O O . VAL A 1 86 ? 0.830 1.455 0.733 1.00 94.50 86 VAL A O 1
ATOM 662 N N . LEU A 1 87 ? 1.584 -0.569 1.336 1.00 91.94 87 LEU A N 1
ATOM 663 C CA . LEU A 1 87 ? 0.431 -1.329 0.848 1.00 91.94 87 LEU A CA 1
ATOM 664 C C . LEU A 1 87 ? -0.749 -1.354 1.822 1.00 91.94 87 LEU A C 1
ATOM 666 O O . LEU A 1 87 ? -1.832 -1.811 1.474 1.00 91.94 87 LEU A O 1
ATOM 670 N N . LEU A 1 88 ? -0.542 -0.906 3.059 1.00 91.94 88 LEU A N 1
ATOM 671 C CA . LEU A 1 88 ? -1.542 -0.965 4.124 1.00 91.94 88 LEU A CA 1
ATOM 672 C C . LEU A 1 88 ? -2.080 0.429 4.462 1.00 91.94 88 LEU A C 1
ATOM 674 O O . LEU A 1 88 ? -3.248 0.560 4.819 1.00 91.94 88 LEU A O 1
ATOM 678 N N . ALA A 1 89 ? -1.253 1.468 4.315 1.00 93.38 89 ALA A N 1
ATOM 679 C CA . ALA A 1 89 ? -1.510 2.826 4.789 1.00 93.38 89 ALA A CA 1
ATOM 680 C C . ALA A 1 89 ? -2.897 3.366 4.409 1.00 93.38 89 ALA A C 1
ATOM 682 O O . ALA A 1 89 ? -3.654 3.799 5.278 1.00 93.38 89 ALA A O 1
ATOM 683 N N . ARG A 1 90 ? -3.258 3.322 3.119 1.00 92.62 90 ARG A N 1
ATOM 684 C CA . ARG A 1 90 ? -4.544 3.855 2.642 1.00 92.62 90 ARG A CA 1
ATOM 685 C C . ARG A 1 90 ? -5.720 3.022 3.142 1.00 92.62 90 ARG A C 1
ATOM 687 O O . ARG A 1 90 ? -6.725 3.581 3.571 1.00 92.62 90 ARG A O 1
ATOM 694 N N . THR A 1 91 ? -5.598 1.697 3.121 1.00 89.94 91 THR A N 1
ATOM 695 C CA . THR A 1 91 ? -6.645 0.797 3.618 1.00 89.94 91 THR A CA 1
ATOM 696 C C . THR A 1 91 ? -6.895 1.016 5.104 1.00 89.94 91 THR A C 1
ATOM 698 O O . THR A 1 91 ? -8.045 1.167 5.503 1.00 89.94 91 THR A O 1
ATOM 701 N N . LEU A 1 92 ? -5.843 1.115 5.917 1.00 91.44 92 LEU A N 1
ATOM 702 C CA . LEU A 1 92 ? -5.951 1.376 7.353 1.00 91.44 92 LEU A CA 1
ATOM 703 C C . LEU A 1 92 ? -6.551 2.751 7.639 1.00 91.44 92 LEU A C 1
ATOM 705 O O . LEU A 1 92 ? -7.473 2.852 8.443 1.00 91.44 92 LEU A O 1
ATOM 709 N N . HIS A 1 93 ? -6.130 3.779 6.903 1.00 91.88 93 HIS A N 1
ATOM 710 C CA . HIS A 1 93 ? -6.743 5.101 6.986 1.00 91.88 93 HIS A CA 1
ATOM 711 C C . HIS A 1 93 ? -8.241 5.077 6.633 1.00 91.88 93 HIS A C 1
ATOM 713 O O . HIS A 1 93 ? -9.064 5.716 7.289 1.00 91.88 93 HIS A O 1
ATOM 719 N N . ASN A 1 94 ? -8.637 4.291 5.629 1.00 89.62 94 ASN A N 1
ATOM 720 C CA . ASN A 1 94 ? -10.049 4.099 5.309 1.00 89.62 94 ASN A CA 1
ATOM 721 C C . ASN A 1 94 ? -10.799 3.402 6.456 1.00 89.62 94 ASN A C 1
ATOM 723 O O . ASN A 1 94 ? -11.916 3.806 6.764 1.00 89.62 94 ASN A O 1
ATOM 727 N N . GLN A 1 95 ? -10.201 2.406 7.122 1.00 87.81 95 GLN A N 1
ATOM 728 C CA . GLN A 1 95 ? -10.800 1.765 8.301 1.00 87.81 95 GLN A CA 1
ATOM 729 C C . GLN A 1 95 ? -10.989 2.764 9.459 1.00 87.81 95 GLN A C 1
ATOM 731 O O . GLN A 1 95 ? -12.053 2.780 10.084 1.00 87.81 95 GLN A O 1
ATOM 736 N N . GLU A 1 96 ? -10.026 3.659 9.702 1.00 89.50 96 GLU A N 1
ATOM 737 C CA . GLU A 1 96 ? -10.162 4.732 10.703 1.00 89.50 96 GLU A CA 1
ATOM 738 C C . GLU A 1 96 ? -11.360 5.637 10.417 1.00 89.50 96 GLU A C 1
ATOM 740 O O . GLU A 1 96 ? -12.129 5.950 11.329 1.00 89.50 96 GLU A O 1
ATOM 745 N N . ASN A 1 97 ? -11.575 5.993 9.146 1.00 88.56 97 ASN A N 1
ATOM 746 C CA . ASN A 1 97 ? -12.729 6.789 8.718 1.00 88.56 97 ASN A CA 1
ATOM 747 C C . ASN A 1 97 ? -14.075 6.083 8.986 1.00 88.56 97 ASN A C 1
ATOM 749 O O . ASN A 1 97 ? -15.108 6.748 9.084 1.00 88.56 97 ASN A O 1
ATOM 753 N N . TYR A 1 98 ? -14.069 4.758 9.167 1.00 86.44 98 TYR A N 1
ATOM 754 C CA . TYR A 1 98 ? -15.223 3.956 9.582 1.00 86.44 98 TYR A CA 1
ATOM 755 C C . TYR A 1 98 ? -15.268 3.657 11.093 1.00 86.44 98 TYR A C 1
ATOM 757 O O . TYR A 1 98 ? -16.096 2.863 11.540 1.00 86.44 98 TYR A O 1
ATOM 765 N N . GLY A 1 99 ? -14.423 4.301 11.904 1.00 87.62 99 GLY A N 1
ATOM 766 C CA . GLY A 1 99 ? -14.409 4.126 13.360 1.00 87.62 99 GLY A CA 1
ATOM 767 C C . GLY A 1 99 ? -13.720 2.839 13.821 1.00 87.62 99 GLY A C 1
ATOM 768 O O . GLY A 1 99 ? -14.032 2.313 14.895 1.00 87.62 99 GLY A O 1
ATOM 769 N N . ILE A 1 100 ? -12.798 2.315 13.014 1.00 89.31 100 ILE A N 1
ATOM 770 C CA . ILE A 1 100 ? -11.963 1.167 13.360 1.00 89.31 100 ILE A CA 1
ATOM 771 C C . ILE A 1 100 ? -10.561 1.679 13.685 1.00 89.31 100 ILE A C 1
ATOM 773 O O . ILE A 1 100 ? -9.875 2.223 12.826 1.00 89.31 100 ILE A O 1
ATOM 777 N N . ALA A 1 101 ? -10.126 1.490 14.929 1.00 91.06 101 ALA A N 1
ATOM 778 C CA . ALA A 1 101 ? -8.728 1.685 15.289 1.00 91.06 101 ALA A CA 1
ATOM 779 C C . ALA A 1 101 ? -7.877 0.533 14.772 1.00 91.06 101 ALA A C 1
ATOM 781 O O . ALA A 1 101 ? -8.323 -0.618 14.736 1.00 91.06 101 ALA A O 1
ATOM 782 N N . TRP A 1 102 ? -6.624 0.840 14.467 1.00 92.25 102 TRP A N 1
ATOM 783 C CA . TRP A 1 102 ? -5.622 -0.149 14.121 1.00 92.25 102 TRP A CA 1
ATOM 784 C C . TRP A 1 102 ? -4.317 0.094 14.881 1.00 92.25 102 TRP A C 1
ATOM 786 O O . TRP A 1 102 ? -4.030 1.201 15.334 1.00 92.25 102 TRP A O 1
ATOM 796 N N . SER A 1 103 ? -3.534 -0.966 15.034 1.00 92.25 103 SER A N 1
ATOM 797 C CA . SER A 1 103 ? -2.151 -0.920 15.508 1.00 92.25 103 SER A CA 1
ATOM 798 C C . SER A 1 103 ? -1.354 -2.047 14.861 1.00 92.25 103 SER A C 1
ATOM 800 O O . SER A 1 103 ? -1.932 -3.083 14.535 1.00 92.25 103 SER A O 1
ATOM 802 N N . CYS A 1 104 ? -0.044 -1.877 14.719 1.00 92.12 104 CYS A N 1
ATOM 803 C CA . CYS A 1 104 ? 0.858 -2.905 14.194 1.00 92.12 104 CYS A CA 1
ATOM 804 C C . CYS A 1 104 ? 1.722 -3.515 15.309 1.00 92.12 104 CYS A C 1
ATOM 806 O O . CYS A 1 104 ? 1.769 -2.989 16.423 1.00 92.12 104 CYS A O 1
ATOM 808 N N . ASP A 1 105 ? 2.417 -4.614 15.006 1.00 89.25 105 ASP A N 1
ATOM 809 C CA . ASP A 1 105 ? 3.460 -5.186 15.874 1.00 89.25 105 ASP A CA 1
ATOM 810 C C . ASP A 1 105 ? 4.677 -4.271 16.047 1.00 89.25 105 ASP A C 1
ATOM 812 O O . ASP A 1 105 ? 5.352 -4.320 17.076 1.00 89.25 105 ASP A O 1
ATOM 816 N N . SER A 1 106 ? 4.947 -3.439 15.045 1.00 82.81 106 SER A N 1
ATOM 817 C CA . SER A 1 106 ? 6.085 -2.533 14.987 1.00 82.81 106 SER A CA 1
ATOM 818 C C . SER A 1 106 ? 5.633 -1.075 14.895 1.00 82.81 106 SER A C 1
ATOM 820 O O . SER A 1 106 ? 4.527 -0.758 14.444 1.00 82.81 106 SER A O 1
ATOM 822 N N . GLU A 1 107 ? 6.500 -0.162 15.338 1.00 88.19 107 GLU A N 1
ATOM 823 C CA . GLU A 1 107 ? 6.276 1.266 15.133 1.00 88.19 107 GLU A CA 1
ATOM 824 C C . GLU A 1 107 ? 6.407 1.597 13.641 1.00 88.19 107 GLU A C 1
ATOM 826 O O . GLU A 1 107 ? 7.446 1.375 13.011 1.00 88.19 107 GLU A O 1
ATOM 831 N N . VAL A 1 108 ? 5.333 2.144 13.075 1.00 89.62 108 VAL A N 1
ATOM 832 C CA . VAL A 1 108 ? 5.296 2.568 11.679 1.00 89.62 108 VAL A CA 1
ATOM 833 C C . VAL A 1 108 ? 5.809 3.998 11.582 1.00 89.62 108 VAL A C 1
ATOM 835 O O . VAL A 1 108 ? 5.178 4.933 12.069 1.00 89.62 108 VAL A O 1
ATOM 838 N N . THR A 1 109 ? 6.946 4.167 10.915 1.00 89.75 109 THR A N 1
ATOM 839 C CA . THR A 1 109 ? 7.611 5.466 10.745 1.00 89.75 109 THR A CA 1
ATOM 840 C C . THR A 1 109 ? 7.591 5.956 9.301 1.00 89.75 109 THR A C 1
ATOM 842 O O . THR A 1 109 ? 7.738 7.152 9.070 1.00 89.75 109 THR A O 1
ATOM 845 N N . SER A 1 110 ? 7.414 5.057 8.325 1.00 94.19 110 SER A N 1
ATOM 846 C CA . SER A 1 110 ? 7.307 5.402 6.902 1.00 94.19 110 SER A CA 1
ATOM 847 C C . SER A 1 110 ? 6.680 4.267 6.086 1.00 94.19 110 SER A C 1
ATOM 849 O O . SER A 1 110 ? 6.459 3.172 6.603 1.00 94.19 110 SER A O 1
ATOM 851 N N . GLY A 1 111 ? 6.463 4.480 4.785 1.00 92.69 111 GLY A N 1
ATOM 852 C CA . GLY A 1 111 ? 5.996 3.437 3.863 1.00 92.69 111 GLY A CA 1
ATOM 853 C C . GLY A 1 111 ? 6.882 2.191 3.786 1.00 92.69 111 GLY A C 1
ATOM 854 O O . GLY A 1 111 ? 6.390 1.117 3.442 1.00 92.69 111 GLY A O 1
ATOM 855 N N . ARG A 1 112 ? 8.160 2.314 4.167 1.00 94.31 112 ARG A N 1
ATOM 856 C CA . ARG A 1 112 ? 9.133 1.213 4.162 1.00 94.31 112 ARG A CA 1
ATOM 857 C C . ARG A 1 112 ? 9.101 0.376 5.443 1.00 94.31 112 ARG A C 1
ATOM 859 O O . ARG A 1 112 ? 9.795 -0.632 5.535 1.00 94.31 112 ARG A O 1
ATOM 866 N N . SER A 1 113 ? 8.331 0.784 6.451 1.00 94.56 113 SER A N 1
ATOM 867 C CA . SER A 1 113 ? 8.209 0.021 7.692 1.00 94.56 113 SER A CA 1
ATOM 868 C C . SER A 1 113 ? 7.646 -1.379 7.396 1.00 94.56 113 SER A C 1
ATOM 870 O O . SER A 1 113 ? 6.567 -1.473 6.804 1.00 94.56 113 SER A O 1
ATOM 872 N N . PRO A 1 114 ? 8.350 -2.462 7.778 1.00 92.38 114 PRO A N 1
ATOM 873 C CA . PRO A 1 114 ? 7.829 -3.813 7.643 1.00 92.38 114 PRO A CA 1
ATOM 874 C C . PRO A 1 114 ? 6.781 -4.082 8.727 1.00 92.38 114 PRO A C 1
ATOM 876 O O . PRO A 1 114 ? 6.989 -3.763 9.901 1.00 92.38 114 PRO A O 1
ATOM 879 N N . VAL A 1 115 ? 5.669 -4.690 8.326 1.00 91.56 115 VAL A N 1
ATOM 880 C CA . VAL A 1 115 ? 4.539 -5.031 9.193 1.00 91.56 115 VAL A CA 1
ATOM 881 C C . VAL A 1 115 ? 4.293 -6.531 9.119 1.00 91.56 115 VAL A C 1
ATOM 883 O O . VAL A 1 115 ? 4.111 -7.079 8.031 1.00 91.56 115 VAL A O 1
ATOM 886 N N . VAL A 1 116 ? 4.284 -7.195 10.273 1.00 92.19 116 VAL A N 1
ATOM 887 C CA . VAL A 1 116 ? 4.035 -8.642 10.381 1.00 92.19 116 VAL A CA 1
ATOM 888 C C . VAL A 1 116 ? 2.587 -8.911 10.776 1.00 92.19 116 VAL A C 1
ATOM 890 O O . VAL A 1 116 ? 1.981 -9.880 10.321 1.00 92.19 116 VAL A O 1
ATOM 893 N N . SER A 1 117 ? 2.010 -8.042 11.604 1.00 91.31 117 SER A N 1
ATOM 894 C CA . SER A 1 117 ? 0.620 -8.164 12.029 1.00 91.31 117 SER A CA 1
ATOM 895 C C . SER A 1 117 ? -0.061 -6.816 12.192 1.00 91.31 117 SER A C 1
ATOM 897 O O . SER A 1 117 ? 0.556 -5.826 12.590 1.00 91.31 117 SER A O 1
ATOM 899 N N . VAL A 1 118 ? -1.361 -6.803 11.916 1.00 92.44 118 VAL A N 1
ATOM 900 C CA . VAL A 1 118 ? -2.237 -5.659 12.145 1.00 92.44 118 VAL A CA 1
ATOM 901 C C . VAL A 1 118 ? -3.389 -6.081 13.041 1.00 92.44 118 VAL A C 1
ATOM 903 O O . VAL A 1 118 ? -4.184 -6.958 12.707 1.00 92.44 118 VAL A O 1
ATOM 906 N N . TYR A 1 119 ? -3.531 -5.368 14.149 1.00 91.75 119 TYR A N 1
ATOM 907 C CA . TYR A 1 119 ? -4.641 -5.504 15.075 1.00 91.75 119 TYR A CA 1
ATOM 908 C C . TYR A 1 119 ? -5.672 -4.434 14.757 1.00 91.75 119 TYR A C 1
ATOM 910 O O . TYR A 1 119 ? -5.396 -3.248 14.911 1.00 91.75 119 TYR A O 1
ATOM 918 N N . LEU A 1 120 ? -6.873 -4.839 14.360 1.00 91.75 120 LEU A N 1
ATOM 919 C CA . LEU A 1 120 ? -7.988 -3.934 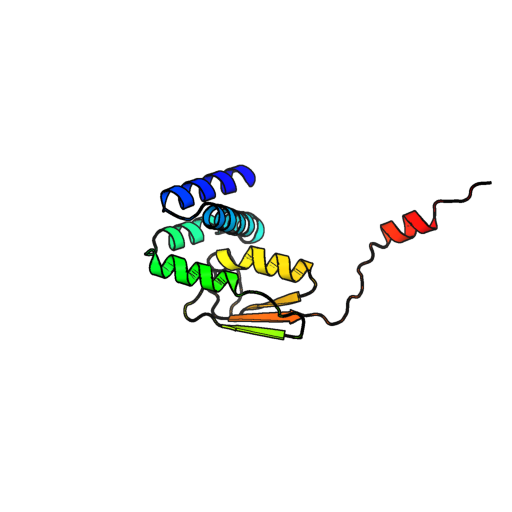14.111 1.00 91.75 120 LEU A CA 1
ATOM 920 C C . LEU A 1 120 ? -9.025 -4.056 15.233 1.00 91.75 120 LEU A C 1
ATOM 922 O O . LEU A 1 120 ? -9.339 -5.161 15.686 1.00 91.75 120 LEU A O 1
ATOM 926 N N . ARG A 1 121 ? -9.595 -2.936 15.681 1.00 91.25 121 ARG A N 1
ATOM 927 C CA . ARG A 1 121 ? -10.619 -2.886 16.737 1.00 91.25 121 ARG A CA 1
ATOM 928 C C . ARG A 1 121 ? -11.708 -1.881 16.385 1.00 91.25 121 ARG A C 1
ATOM 930 O O . ARG A 1 121 ? -11.432 -0.703 16.185 1.00 91.25 121 ARG A O 1
ATOM 937 N N . SER A 1 122 ? -12.957 -2.332 16.365 1.00 87.56 122 SER A N 1
ATOM 938 C CA . SER A 1 122 ? -14.108 -1.439 16.255 1.00 87.56 122 SER A CA 1
ATOM 939 C C . SER A 1 122 ? -14.315 -0.709 17.578 1.00 87.56 122 SER A C 1
ATOM 941 O O . SER A 1 122 ? -14.425 -1.335 18.639 1.00 87.56 122 SER A O 1
ATOM 943 N N . TYR A 1 123 ? -14.429 0.615 17.524 1.00 74.75 123 TYR A N 1
ATOM 944 C CA . TYR A 1 123 ? -14.995 1.349 18.641 1.00 74.75 123 TYR A CA 1
ATOM 945 C C . TYR A 1 123 ? -16.504 1.105 18.657 1.00 74.75 123 TYR A C 1
ATOM 947 O O . TYR A 1 123 ? -17.259 1.719 17.911 1.00 74.75 123 TYR A O 1
ATOM 955 N N . THR A 1 124 ? -16.985 0.248 19.559 1.00 60.12 124 THR A N 1
ATOM 956 C CA . THR A 1 124 ? -18.431 0.083 19.806 1.00 60.12 124 THR A CA 1
ATOM 957 C C . THR A 1 124 ? -19.115 1.316 20.421 1.00 60.12 124 THR A C 1
ATOM 959 O O . THR A 1 124 ? -20.221 1.204 20.941 1.00 60.12 124 THR A O 1
ATOM 962 N N . SER A 1 125 ? -18.526 2.508 20.340 1.00 45.44 125 SER A N 1
ATOM 963 C CA . SER A 1 125 ? -19.270 3.748 20.528 1.00 45.44 125 SER A CA 1
ATOM 964 C C . SER A 1 125 ? -19.048 4.664 19.332 1.00 45.44 125 SER A C 1
ATOM 966 O O . SER A 1 125 ? -18.069 5.407 19.279 1.00 45.44 125 SER A O 1
ATOM 968 N N . LEU A 1 126 ? -20.015 4.681 18.414 1.00 46.00 126 LEU A N 1
ATOM 969 C CA . LEU A 1 126 ? -20.348 5.942 17.768 1.00 46.00 126 LEU A CA 1
ATOM 970 C C . LEU A 1 126 ? -20.753 6.910 18.887 1.00 46.00 126 LEU A C 1
ATOM 972 O O . LEU A 1 126 ? -21.913 6.962 19.287 1.00 46.00 126 LEU A O 1
ATOM 976 N N . SER A 1 127 ? -19.820 7.701 19.397 1.00 36.09 127 SER A N 1
ATOM 977 C CA . SER A 1 127 ? -20.168 9.095 19.600 1.00 36.09 127 SER A CA 1
ATOM 978 C C . SER A 1 127 ? -20.179 9.676 18.191 1.00 36.09 127 SER A C 1
ATOM 980 O O . SER A 1 127 ? -19.120 9.774 17.569 1.00 36.09 127 SER A O 1
ATOM 982 N N . PRO A 1 128 ? -21.349 9.997 1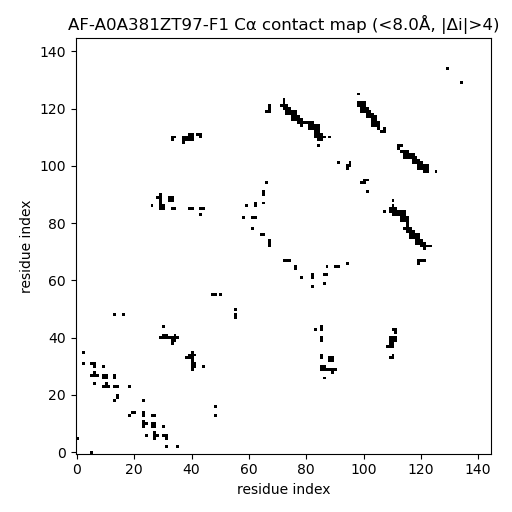7.612 1.00 41.72 128 PRO A N 1
ATOM 983 C CA . PRO A 1 128 ? -21.329 10.747 16.380 1.00 41.72 128 PRO A CA 1
ATOM 984 C C . PRO A 1 128 ? -20.613 12.047 16.734 1.00 41.72 128 PRO A C 1
ATOM 986 O O . PRO A 1 128 ? -21.117 12.833 17.541 1.00 41.72 128 PRO A O 1
ATOM 989 N N . SER A 1 129 ? -19.455 12.304 16.129 1.00 46.22 129 SER A N 1
ATOM 990 C CA . SER A 1 129 ? -18.983 13.671 15.945 1.00 46.22 129 SER A CA 1
ATOM 991 C C . SER A 1 129 ? -19.946 14.329 14.953 1.00 46.22 129 SER A C 1
ATOM 993 O O . SER A 1 129 ? -19.634 14.652 13.810 1.00 46.22 129 SER A O 1
ATOM 995 N N . ARG A 1 130 ? -21.203 14.477 15.382 1.00 44.16 130 ARG A N 1
ATOM 996 C CA . ARG A 1 130 ? -22.203 15.279 14.714 1.00 44.16 130 ARG A CA 1
ATOM 997 C C . ARG A 1 130 ? -21.632 16.677 14.804 1.00 44.16 130 ARG A C 1
ATOM 999 O O . ARG A 1 130 ? -21.680 17.276 15.872 1.00 44.16 130 ARG A O 1
ATOM 1006 N N . ASN A 1 131 ? -20.996 17.119 13.720 1.00 50.19 131 ASN A N 1
ATOM 1007 C CA . ASN A 1 131 ? -20.438 18.453 13.560 1.00 50.19 131 ASN A CA 1
ATOM 1008 C C . ASN A 1 131 ? -21.391 19.448 14.227 1.00 50.19 131 ASN A C 1
ATOM 1010 O O . ASN A 1 131 ? -22.476 19.703 13.703 1.00 50.19 131 ASN A O 1
ATOM 1014 N N . GLN A 1 132 ? -21.010 19.958 15.404 1.00 55.97 132 GLN A N 1
ATOM 1015 C CA . GLN A 1 132 ? -21.851 20.849 16.210 1.00 55.97 132 GLN A CA 1
ATOM 1016 C C . GLN A 1 132 ? -22.320 22.033 15.347 1.00 55.97 132 GLN A C 1
ATOM 1018 O O . GLN A 1 132 ? -23.485 22.409 15.371 1.00 55.97 132 GLN A O 1
ATOM 1023 N N . LYS A 1 133 ? -21.449 22.472 14.423 1.00 54.59 133 LYS A N 1
ATOM 1024 C CA . LYS A 1 133 ? -21.721 23.477 13.388 1.00 54.59 133 LYS A CA 1
ATOM 1025 C C . LYS A 1 133 ? -22.949 23.186 12.516 1.00 54.59 133 LYS A C 1
ATOM 1027 O O . LYS A 1 133 ? -23.662 24.118 12.166 1.00 54.59 133 LYS A O 1
ATOM 1032 N N . THR A 1 134 ? -23.211 21.933 12.142 1.00 53.78 134 THR A N 1
ATOM 1033 C CA . THR A 1 134 ? -24.362 21.576 11.291 1.00 53.78 134 THR A CA 1
ATOM 1034 C C . THR A 1 134 ? -25.662 21.543 12.096 1.00 53.78 134 THR A C 1
ATOM 1036 O O . THR A 1 134 ? -26.716 21.895 11.575 1.00 53.78 134 THR A O 1
ATOM 1039 N N . VAL A 1 135 ? -25.593 21.160 13.376 1.00 58.19 135 VAL A N 1
ATOM 1040 C CA . VAL A 1 135 ? -26.745 21.171 14.295 1.00 58.1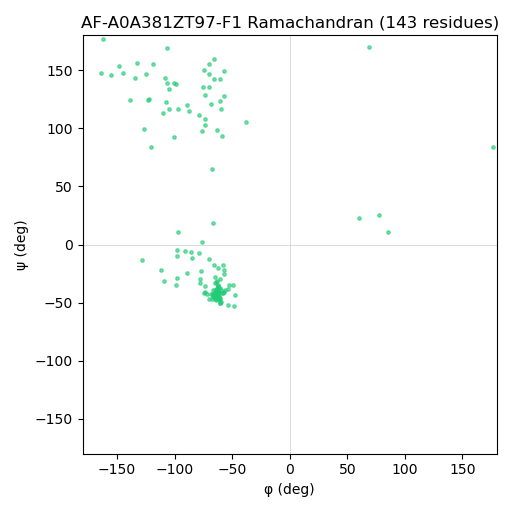9 135 VAL A CA 1
ATOM 1041 C C . VAL A 1 135 ? -27.116 22.601 14.675 1.00 58.19 135 VAL A C 1
ATOM 1043 O O . VAL A 1 135 ? -28.292 22.948 14.633 1.00 58.19 135 VAL A O 1
ATOM 1046 N N . ASP A 1 136 ? -26.124 23.447 14.948 1.00 59.34 136 ASP A N 1
ATOM 1047 C CA . ASP A 1 136 ? -26.331 24.860 15.268 1.00 59.34 136 ASP A CA 1
ATOM 1048 C C . ASP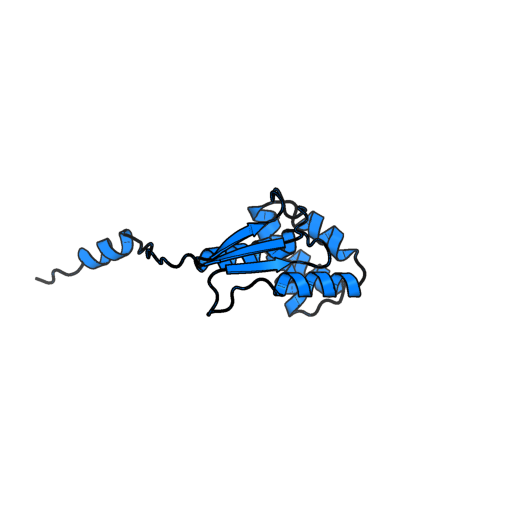 A 1 136 ? -26.881 25.628 14.054 1.00 59.34 136 ASP A C 1
ATOM 1050 O O . ASP A 1 136 ? -27.807 26.429 14.191 1.00 59.34 136 ASP A O 1
ATOM 1054 N N . ALA A 1 137 ? -26.402 25.327 12.839 1.00 57.91 137 ALA A N 1
ATOM 1055 C CA . ALA A 1 137 ? -26.937 25.910 11.607 1.00 57.91 137 ALA A CA 1
ATOM 1056 C C . ALA A 1 137 ? -28.409 25.526 11.353 1.00 57.91 137 ALA A C 1
ATOM 1058 O O . ALA A 1 137 ? -29.192 26.365 10.910 1.00 57.91 137 ALA A O 1
ATOM 1059 N N . LEU A 1 138 ? -28.807 24.289 11.676 1.00 57.31 138 LEU A N 1
ATOM 1060 C CA . LEU A 1 138 ? -30.196 23.822 11.559 1.00 57.31 138 LEU A CA 1
ATOM 1061 C C . LEU A 1 138 ? -31.093 24.317 12.706 1.00 57.31 138 LEU A C 1
ATOM 1063 O O . LEU A 1 138 ? -32.283 24.528 12.499 1.00 57.31 138 LEU A O 1
ATOM 1067 N N . SER A 1 139 ? -30.540 24.533 13.902 1.00 58.94 139 SER A N 1
ATOM 1068 C CA . SER A 1 139 ? -31.282 25.040 15.064 1.00 58.94 139 SER A CA 1
ATOM 1069 C C . SER A 1 139 ? -31.545 26.547 15.000 1.00 58.94 139 SER A C 1
ATOM 1071 O O . SER A 1 139 ? -32.464 27.030 15.661 1.00 58.94 139 SER A O 1
ATOM 1073 N N . THR A 1 140 ? -30.745 27.299 14.239 1.00 58.94 140 THR A N 1
ATOM 1074 C CA . THR A 1 140 ? -30.832 28.771 14.193 1.00 58.94 140 THR A CA 1
ATOM 1075 C C . THR A 1 140 ? -31.647 29.285 12.996 1.00 58.94 140 THR A C 1
ATOM 1077 O O . THR A 1 140 ? -31.995 30.463 12.946 1.00 58.94 140 THR A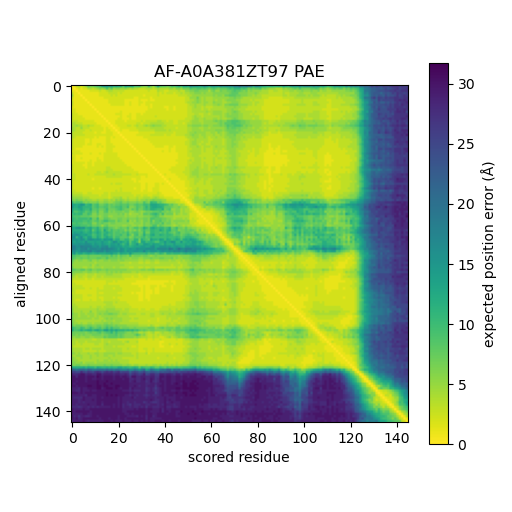 O 1
ATOM 1080 N N . GLY A 1 141 ? -32.005 28.423 12.038 1.00 55.06 141 GLY A N 1
ATOM 1081 C CA . GLY A 1 141 ? -32.641 28.833 10.785 1.00 55.06 141 GLY A CA 1
ATOM 1082 C C . GLY A 1 141 ? -34.018 28.222 10.544 1.00 55.06 141 GLY A C 1
ATOM 1083 O O . GLY A 1 141 ? -34.101 27.243 9.819 1.00 55.06 141 GLY A O 1
ATOM 1084 N N . LEU A 1 142 ? -35.075 28.819 11.111 1.00 49.94 142 LEU A N 1
ATOM 1085 C CA . LEU A 1 142 ? -36.369 29.115 10.455 1.00 49.94 142 LEU A CA 1
ATOM 1086 C C . LEU A 1 142 ? -37.334 29.739 11.489 1.00 49.94 142 LEU A C 1
ATOM 1088 O O . LEU A 1 142 ? -38.180 29.072 12.079 1.00 49.94 142 LEU A O 1
ATOM 1092 N N . LYS A 1 143 ? -37.233 31.054 11.707 1.00 49.84 143 LYS A N 1
ATOM 1093 C CA . LYS A 1 143 ? -38.392 31.850 12.137 1.00 49.84 143 LYS A CA 1
ATOM 1094 C C . LYS A 1 143 ? -38.927 32.560 10.903 1.00 49.84 143 LYS A C 1
ATOM 1096 O O . LYS A 1 143 ? -38.445 33.632 10.552 1.00 49.84 143 LYS A O 1
ATOM 1101 N N . ILE A 1 144 ? -39.887 31.933 10.231 1.00 45.81 144 ILE A N 1
ATOM 1102 C CA . ILE A 1 144 ? -40.768 32.647 9.306 1.00 45.81 144 ILE A CA 1
ATOM 1103 C C . ILE A 1 144 ? -41.794 33.348 10.199 1.00 45.81 144 ILE A C 1
ATOM 1105 O O . ILE A 1 144 ? -42.551 32.675 10.899 1.00 45.81 144 ILE A O 1
ATOM 1109 N N . SER A 1 145 ? -41.722 34.679 10.245 1.00 46.09 145 SER A N 1
ATOM 1110 C CA . SER A 1 145 ? -42.789 35.547 10.767 1.00 46.09 145 SER A CA 1
ATOM 1111 C C . SER A 1 145 ? -43.582 36.080 9.586 1.00 46.09 145 SER A C 1
ATOM 1113 O O . SER A 1 145 ? -42.923 36.355 8.557 1.00 46.09 145 SER A O 1
#

Secondary structure (DSSP, 8-state):
--HHHHHHHHHHHHHHTT--HHHHHHHHHHHHHHHHHTS-HHHHHHHHHTS-HHHHHHHHHHHTT----TT-SEEEEEEEEEEEGGGTHHHHHHHHHTTEEEEESS---STT-EEEEEEEEE-S-------HHHHHHHHH-----

Radius of gyration: 19.01 Å; Cα contacts (8 Å, |Δi|>4): 195; chains: 1; bounding box: 54×51×38 Å

Solvent-accessible surface area (backbone atoms only — not comparable to full-atom values): 8135 Å² total; per-residue (Å²): 130,55,69,70,56,48,24,57,51,44,20,54,52,34,43,75,73,66,40,54,71,68,56,13,47,52,51,13,49,20,28,40,47,13,35,74,76,43,29,49,5,64,62,37,45,55,59,52,71,69,48,56,72,68,59,42,51,52,52,52,55,55,43,72,63,76,72,78,59,95,90,56,58,60,48,78,48,77,46,98,59,70,40,48,31,18,63,39,46,47,60,53,53,53,38,43,79,72,49,27,48,73,48,56,82,51,88,78,75,32,8,62,30,66,36,48,33,41,40,38,34,51,56,94,61,83,71,74,83,65,55,62,68,62,54,51,56,60,72,73,63,82,84,86,127

Nearest PDB structures (foldseek):
  3ced-assembly3_C  TM=2.927E-01  e=5.113E+00  Staphylococcus aureus subsp. aureus Mu50

pLDDT: mean 82.13, std 15.38, range [36.09, 97.25]

Foldseek 3Di:
DDLVVQLVVQLVLVVVLVDDSVLSNLLSVLLSLQCVPQNCSVVLSVVLSPDDPVSNVLLLVLLVPDDDDPPDFKDKRFRPFWHFCSSNVVVQVVVVVVQKDKDFPDDRRGSRDTGGMMMIGHDPDPPPVPVVVVVVVVVVDDDDD

Mean predicted aligned error: 9.78 Å